Protein AF-A0A6J8BUG0-F1 (afdb_monomer_lite)

pLDDT: mean 70.91, std 19.59, range [27.52, 93.25]

Structure (mmCIF, N/CA/C/O backbone):
data_AF-A0A6J8BUG0-F1
#
_entry.id   AF-A0A6J8BUG0-F1
#
loop_
_atom_site.group_PDB
_atom_site.id
_atom_site.type_symbol
_atom_site.label_atom_id
_atom_site.label_alt_id
_atom_site.label_comp_id
_atom_site.label_asym_id
_atom_site.label_entity_id
_atom_site.label_seq_id
_atom_site.pdbx_PDB_ins_code
_atom_site.Cartn_x
_atom_site.Cartn_y
_atom_site.Cartn_z
_atom_site.occupancy
_atom_site.B_iso_or_equiv
_atom_site.auth_seq_id
_atom_site.auth_comp_id
_atom_site.auth_asym_id
_atom_site.auth_atom_id
_atom_site.pdbx_PDB_model_num
ATOM 1 N N . MET A 1 1 ? -68.398 -9.459 -70.526 1.00 34.41 1 MET A N 1
ATOM 2 C CA . MET A 1 1 ? -68.606 -10.812 -71.095 1.00 34.41 1 MET A CA 1
ATOM 3 C C . MET A 1 1 ? -68.052 -10.810 -72.511 1.00 34.41 1 MET A C 1
ATOM 5 O O . MET A 1 1 ? -68.263 -9.778 -73.137 1.00 34.41 1 MET A O 1
ATOM 9 N N . PRO A 1 2 ? -67.432 -11.869 -73.067 1.00 41.94 2 PRO A N 1
ATOM 10 C CA . PRO A 1 2 ? -66.922 -13.136 -72.519 1.00 41.94 2 PRO A CA 1
ATOM 11 C C . PRO A 1 2 ? -65.418 -13.382 -72.856 1.00 41.94 2 PRO A C 1
ATOM 13 O O . PRO A 1 2 ? -64.775 -12.527 -73.454 1.00 41.94 2 PRO A O 1
ATOM 16 N N . SER A 1 3 ? -64.921 -14.576 -72.474 1.00 35.47 3 SER A N 1
ATOM 17 C CA . SER A 1 3 ? -63.936 -15.453 -73.171 1.00 35.47 3 SER A CA 1
ATOM 18 C C . SER A 1 3 ? -62.534 -14.904 -73.486 1.00 35.47 3 SER A C 1
ATOM 20 O O . SER A 1 3 ? -62.396 -13.954 -74.240 1.00 35.47 3 SER A O 1
ATOM 22 N N . GLY A 1 4 ? -61.450 -15.458 -72.921 1.00 34.09 4 GLY A N 1
ATOM 23 C CA . GLY A 1 4 ? -60.871 -16.767 -73.301 1.00 34.09 4 GLY A CA 1
ATOM 24 C C . GLY A 1 4 ? -59.975 -16.557 -74.537 1.00 34.09 4 GLY A C 1
ATOM 25 O O . GLY A 1 4 ? -60.431 -15.952 -75.490 1.00 34.09 4 GLY A O 1
ATOM 26 N N . SER A 1 5 ? -58.701 -16.935 -74.628 1.00 39.84 5 SER A N 1
ATOM 27 C CA . SER A 1 5 ? -57.986 -18.118 -74.142 1.00 39.84 5 SER A CA 1
ATOM 28 C C . SER A 1 5 ? -56.519 -18.034 -74.604 1.00 39.84 5 SER A C 1
ATOM 30 O O . SER A 1 5 ? -56.287 -17.451 -75.656 1.00 39.84 5 SER A O 1
ATOM 32 N N . SER A 1 6 ? -55.621 -18.710 -73.869 1.00 37.16 6 SER A N 1
ATOM 33 C CA . SER A 1 6 ? -54.460 -19.503 -74.342 1.00 37.16 6 SER A CA 1
ATOM 34 C C . SER A 1 6 ? -53.435 -18.879 -75.309 1.00 37.16 6 SER A C 1
ATOM 36 O O . SER A 1 6 ? -53.773 -18.234 -76.283 1.00 37.16 6 SER A O 1
ATOM 38 N N . SER A 1 7 ? -52.131 -19.121 -75.209 1.00 42.31 7 SER A N 1
ATOM 39 C CA . SER A 1 7 ? -51.337 -20.077 -74.428 1.00 42.31 7 SER A CA 1
ATOM 40 C C . SER A 1 7 ? -49.866 -19.844 -74.799 1.00 42.31 7 SER A C 1
ATOM 42 O O . SER A 1 7 ? -49.594 -19.559 -75.960 1.00 42.31 7 SER A O 1
ATOM 44 N N . GLU A 1 8 ? -48.974 -20.024 -73.817 1.00 36.06 8 GLU A N 1
ATOM 45 C CA . GLU A 1 8 ? -47.678 -20.736 -73.898 1.00 36.06 8 GLU A CA 1
ATOM 46 C C . GLU A 1 8 ? -46.651 -20.347 -74.990 1.00 36.06 8 GLU A C 1
ATOM 48 O O . GLU A 1 8 ? -46.944 -20.184 -76.159 1.00 36.06 8 GLU A O 1
ATOM 53 N N . CYS A 1 9 ? -45.346 -20.262 -74.739 1.00 27.52 9 CYS A N 1
ATOM 54 C CA . CYS A 1 9 ? -44.509 -20.965 -73.775 1.00 27.52 9 CYS A CA 1
ATOM 55 C C . CYS A 1 9 ? -43.106 -20.322 -73.818 1.00 27.52 9 CYS A C 1
ATOM 57 O O . CYS A 1 9 ? -42.635 -20.010 -74.914 1.00 27.52 9 CYS A O 1
ATOM 59 N N . LYS A 1 10 ? -42.403 -20.213 -72.679 1.00 34.59 10 LYS A N 1
ATOM 60 C CA . LYS A 1 10 ? -40.987 -20.626 -72.507 1.00 34.59 10 LYS A CA 1
ATOM 61 C C . LYS A 1 10 ? -40.460 -20.230 -71.123 1.00 34.59 10 LYS A C 1
ATOM 63 O O . LYS A 1 10 ? -40.415 -19.064 -70.748 1.00 34.59 10 LYS A O 1
ATOM 68 N N . SER A 1 11 ? -40.065 -21.253 -70.375 1.00 42.78 11 SER A N 1
ATOM 69 C CA . SER A 1 11 ? -39.571 -21.230 -68.998 1.00 42.78 11 SER A CA 1
ATOM 70 C C . SER A 1 11 ? -38.303 -20.377 -68.800 1.00 42.78 11 SER A C 1
ATOM 72 O O . SER A 1 11 ? -37.406 -20.435 -69.646 1.00 42.78 11 SER A O 1
ATOM 74 N N . PRO A 1 12 ? -38.126 -19.698 -67.648 1.00 38.59 12 PRO A N 1
ATOM 75 C CA . PRO A 1 12 ? -36.838 -19.138 -67.251 1.00 38.59 12 PRO A CA 1
ATOM 76 C C . PRO A 1 12 ? -35.973 -20.152 -66.490 1.00 38.59 12 PRO A C 1
ATOM 78 O O . PRO A 1 12 ? -36.433 -20.914 -65.639 1.00 38.59 12 PRO A O 1
ATOM 81 N N . LYS A 1 13 ? -34.678 -20.128 -66.807 1.00 44.50 13 LYS A N 1
ATOM 82 C CA . LYS A 1 13 ? -33.615 -20.948 -66.221 1.00 44.50 13 LYS A CA 1
ATOM 83 C C . LYS A 1 13 ? -33.291 -20.506 -64.784 1.00 44.50 13 LYS A C 1
ATOM 85 O O . LYS A 1 13 ? -33.084 -19.330 -64.523 1.00 44.50 13 LYS A O 1
ATOM 90 N N . ARG A 1 14 ? -33.195 -21.510 -63.905 1.00 37.09 14 ARG A N 1
ATOM 91 C CA . ARG A 1 14 ? -32.507 -21.593 -62.599 1.00 37.09 14 ARG A CA 1
ATOM 92 C C . ARG A 1 14 ? -31.762 -20.330 -62.125 1.00 37.09 14 ARG A C 1
ATOM 94 O O . ARG A 1 14 ? -30.664 -20.042 -62.596 1.00 37.09 14 ARG A O 1
ATOM 101 N N . PHE A 1 15 ? -32.281 -19.711 -61.065 1.00 35.03 15 PHE A N 1
ATOM 102 C CA . PHE A 1 15 ? -31.494 -18.881 -60.153 1.00 35.03 15 PHE A CA 1
ATOM 103 C C . PHE A 1 15 ? -30.526 -19.776 -59.366 1.00 35.03 15 PHE A C 1
ATOM 105 O O . PHE A 1 15 ? -30.946 -20.646 -58.602 1.00 35.03 15 PHE A O 1
ATOM 112 N N . ARG A 1 16 ? -29.218 -19.587 -59.569 1.00 35.56 16 ARG A N 1
ATOM 113 C CA . ARG A 1 16 ? -28.200 -20.089 -58.639 1.00 35.56 16 ARG A CA 1
ATOM 114 C C . ARG A 1 16 ? -28.236 -19.206 -57.398 1.00 35.56 16 ARG A C 1
ATOM 116 O O . ARG A 1 16 ? -27.982 -18.010 -57.484 1.00 35.56 16 ARG A O 1
ATOM 123 N N . ILE A 1 17 ? -28.529 -19.821 -56.261 1.00 37.03 17 ILE A N 1
ATOM 124 C CA . ILE A 1 17 ? -28.310 -19.247 -54.937 1.00 37.03 17 ILE A CA 1
ATOM 125 C C . ILE A 1 17 ? -26.793 -19.089 -54.774 1.00 37.03 17 ILE A C 1
ATOM 127 O O . ILE A 1 17 ? -26.069 -20.079 -54.686 1.00 37.03 17 ILE A O 1
ATOM 131 N N . THR A 1 18 ? -26.300 -17.854 -54.790 1.00 38.47 18 THR A N 1
ATOM 132 C CA . THR A 1 18 ? -24.953 -17.532 -54.310 1.00 38.47 18 THR A CA 1
ATOM 133 C C . THR A 1 18 ? -24.942 -17.656 -52.785 1.00 38.47 18 THR A C 1
ATOM 135 O O . THR A 1 18 ? -25.803 -17.054 -52.136 1.00 38.47 18 THR A O 1
ATOM 138 N N . PRO A 1 19 ? -24.014 -18.416 -52.182 1.00 37.19 19 PRO A N 1
ATOM 139 C CA . PRO A 1 19 ? -23.913 -18.482 -50.735 1.00 37.19 19 PRO A CA 1
ATOM 140 C C . PRO A 1 19 ? -23.454 -17.130 -50.178 1.00 37.19 19 PRO A C 1
ATOM 142 O O . PRO A 1 19 ? -22.505 -16.515 -50.662 1.00 37.19 19 PRO A O 1
ATOM 145 N N . ARG A 1 20 ? -24.191 -16.696 -49.157 1.00 32.47 20 ARG A N 1
ATOM 146 C CA . ARG A 1 20 ? -23.989 -15.520 -48.311 1.00 32.47 20 ARG A CA 1
ATOM 147 C C . ARG A 1 20 ? -22.523 -15.444 -47.861 1.00 32.47 20 ARG A C 1
ATOM 149 O O . ARG A 1 20 ? -22.048 -16.340 -47.162 1.00 32.47 20 ARG A O 1
ATOM 156 N N . LEU A 1 21 ? -21.821 -14.397 -48.299 1.00 40.03 21 LEU A N 1
ATOM 157 C CA . LEU A 1 21 ? -20.484 -14.053 -47.822 1.00 40.03 21 LEU A CA 1
ATOM 158 C C . LEU A 1 21 ? -20.590 -13.857 -46.303 1.00 40.03 21 LEU A C 1
ATOM 160 O O . LEU A 1 21 ? -21.402 -13.052 -45.846 1.00 40.03 21 LEU A O 1
ATOM 164 N N . LYS A 1 22 ? -19.857 -14.677 -45.547 1.00 38.78 22 LYS A N 1
ATOM 165 C CA . LYS A 1 22 ? -19.802 -14.620 -44.086 1.00 38.78 22 LYS A CA 1
ATOM 166 C C . LYS A 1 22 ? -19.403 -13.218 -43.644 1.00 38.78 22 LYS A C 1
ATOM 168 O O . LYS A 1 22 ? -18.491 -12.626 -44.218 1.00 38.78 22 LYS A O 1
ATOM 173 N N . ASP A 1 23 ? -20.091 -12.757 -42.611 1.00 40.47 23 ASP A N 1
ATOM 174 C CA . ASP A 1 23 ? -19.780 -11.568 -41.839 1.00 40.47 23 ASP A CA 1
ATOM 175 C C . ASP A 1 23 ? -18.274 -11.501 -41.545 1.00 40.47 23 ASP A C 1
ATOM 177 O O . ASP A 1 23 ? -17.714 -12.356 -40.856 1.00 40.47 23 ASP A O 1
ATOM 181 N N . GLN A 1 24 ? -17.610 -10.488 -42.099 1.00 40.31 24 GLN A N 1
ATOM 182 C CA . GLN A 1 24 ? -16.310 -10.041 -41.619 1.00 40.31 24 GLN A CA 1
ATOM 183 C C . GLN A 1 24 ? -16.554 -9.364 -40.271 1.00 40.31 24 GLN A C 1
ATOM 185 O O . GLN A 1 24 ? -16.899 -8.186 -40.197 1.00 40.31 24 GLN A O 1
ATOM 190 N N . GLN A 1 25 ? -16.416 -10.140 -39.195 1.00 43.22 25 GLN A N 1
ATOM 191 C CA . GLN A 1 25 ? -16.066 -9.573 -37.900 1.00 43.22 25 GLN A CA 1
ATOM 192 C C . GLN A 1 25 ? -14.742 -8.816 -38.094 1.00 43.22 25 GLN A C 1
ATOM 194 O O . GLN A 1 25 ? -13.799 -9.424 -38.604 1.00 43.22 25 GLN A O 1
ATOM 199 N N . PRO A 1 26 ? -14.632 -7.526 -37.736 1.00 47.12 26 PRO A N 1
ATOM 200 C CA . PRO A 1 26 ? -13.322 -6.910 -37.622 1.00 47.12 26 PRO A CA 1
ATOM 201 C C . PRO A 1 26 ? -12.550 -7.671 -36.540 1.00 47.12 26 PRO A C 1
ATOM 203 O O . PRO A 1 26 ? -13.065 -7.869 -35.433 1.00 47.12 26 PRO A O 1
ATOM 206 N N . ASP A 1 27 ? -11.355 -8.143 -36.892 1.00 51.06 27 ASP A N 1
ATOM 207 C CA . ASP A 1 27 ? -10.419 -8.759 -35.956 1.00 51.06 27 ASP A CA 1
ATOM 208 C C . ASP A 1 27 ? -10.271 -7.866 -34.709 1.00 51.06 27 ASP A C 1
ATOM 210 O O . ASP A 1 27 ? -10.292 -6.633 -34.831 1.00 51.06 27 ASP A O 1
ATOM 214 N N . PRO A 1 28 ? -10.155 -8.442 -33.497 1.00 58.28 28 PRO A N 1
ATOM 215 C CA . PRO A 1 28 ? -9.910 -7.646 -32.306 1.00 58.28 28 PRO A CA 1
ATOM 216 C C . PRO A 1 28 ? -8.619 -6.864 -32.534 1.00 58.28 28 PRO A C 1
ATOM 218 O O . PRO A 1 28 ? -7.570 -7.460 -32.764 1.00 58.28 28 PRO A O 1
ATOM 221 N N . VAL A 1 29 ? -8.706 -5.532 -32.511 1.00 63.91 29 VAL A N 1
ATOM 222 C CA . VAL A 1 29 ? -7.545 -4.644 -32.611 1.00 63.91 29 VAL A CA 1
ATOM 223 C C . VAL A 1 29 ? -6.641 -4.967 -31.426 1.00 63.91 29 VAL A C 1
ATOM 225 O O . VAL A 1 29 ? -6.883 -4.536 -30.298 1.00 63.91 29 VAL A O 1
ATOM 228 N N . GLU A 1 30 ? -5.657 -5.830 -31.655 1.00 67.62 30 GLU A N 1
ATOM 229 C CA . GLU A 1 30 ? -4.751 -6.279 -30.615 1.00 67.62 30 GLU A CA 1
ATOM 230 C C . GLU A 1 30 ? -3.879 -5.080 -30.236 1.00 67.62 30 GLU A C 1
ATOM 232 O O . GLU A 1 30 ? -3.245 -4.470 -31.094 1.00 67.62 30 GLU A O 1
ATOM 237 N N . ASN A 1 31 ? -3.900 -4.673 -28.962 1.00 78.38 31 ASN A N 1
ATOM 238 C CA . ASN A 1 31 ? -3.100 -3.539 -28.503 1.00 78.38 31 ASN A CA 1
ATOM 239 C C . ASN A 1 31 ? -1.615 -3.882 -28.666 1.00 78.38 31 ASN A C 1
ATOM 241 O O . ASN A 1 31 ? -1.056 -4.668 -27.895 1.00 78.38 31 ASN A O 1
ATOM 245 N N . VAL A 1 32 ? -0.991 -3.304 -29.688 1.00 81.25 32 VAL A N 1
ATOM 246 C CA . VAL A 1 32 ? 0.430 -3.467 -29.979 1.00 81.25 32 VAL A CA 1
ATOM 247 C C . VAL A 1 32 ? 1.215 -2.452 -29.154 1.00 81.25 32 VAL A C 1
ATOM 249 O O . VAL A 1 32 ? 0.907 -1.262 -29.156 1.00 81.25 32 VAL A O 1
ATOM 252 N N . HIS A 1 33 ? 2.237 -2.916 -28.437 1.00 81.00 33 HIS A N 1
ATOM 253 C CA . HIS A 1 33 ? 3.151 -2.050 -27.699 1.00 81.00 33 HIS A CA 1
ATOM 254 C C . HIS A 1 33 ? 4.589 -2.295 -28.133 1.00 81.00 33 HIS A C 1
ATOM 256 O O . HIS A 1 33 ? 4.994 -3.414 -28.447 1.00 81.00 33 HIS A O 1
ATOM 262 N N . GLN A 1 34 ? 5.389 -1.234 -28.108 1.00 83.00 34 GLN A N 1
ATOM 263 C CA . GLN A 1 34 ? 6.816 -1.344 -28.356 1.00 83.00 34 GLN A CA 1
ATOM 264 C C . GLN A 1 34 ? 7.521 -1.949 -27.135 1.00 83.00 34 GLN A C 1
ATOM 266 O O . GLN A 1 34 ? 7.412 -1.452 -26.011 1.00 83.00 34 GLN A O 1
ATOM 271 N N . CYS A 1 35 ? 8.274 -3.024 -27.357 1.00 79.50 35 CYS A N 1
ATOM 272 C CA . CYS A 1 35 ? 9.171 -3.586 -26.361 1.00 79.50 35 CYS A CA 1
ATOM 273 C C . CYS A 1 35 ? 10.376 -2.656 -26.171 1.00 79.50 35 CYS A C 1
ATOM 275 O O . CYS A 1 35 ? 11.129 -2.430 -27.111 1.00 79.50 35 CYS A O 1
ATOM 277 N N . PHE A 1 36 ? 10.615 -2.184 -24.948 1.00 77.81 36 PHE A N 1
ATOM 278 C CA . PHE A 1 36 ? 11.749 -1.303 -24.630 1.00 77.81 36 PHE A CA 1
ATOM 279 C C . PHE A 1 36 ? 13.133 -1.944 -24.871 1.00 77.81 36 PHE A C 1
ATOM 281 O O . PHE A 1 36 ? 14.123 -1.254 -25.094 1.00 77.81 36 PHE A O 1
ATOM 288 N N . ILE A 1 37 ? 13.225 -3.275 -24.803 1.00 77.06 37 ILE A N 1
ATOM 289 C CA . ILE A 1 37 ? 14.502 -3.990 -24.939 1.00 77.06 37 ILE A CA 1
ATOM 290 C C . ILE A 1 37 ? 14.821 -4.235 -26.418 1.00 77.06 37 ILE A C 1
ATOM 292 O O . ILE A 1 37 ? 15.928 -3.939 -26.868 1.00 77.06 37 ILE A O 1
ATOM 296 N N . TRP A 1 38 ? 13.838 -4.725 -27.177 1.00 76.38 38 TRP A N 1
ATOM 297 C CA . TRP A 1 38 ? 13.999 -5.093 -28.587 1.00 76.38 38 TRP A CA 1
ATOM 298 C C . TRP A 1 38 ? 13.618 -3.995 -29.586 1.00 76.38 38 TRP A C 1
ATOM 300 O O . TRP A 1 38 ? 13.774 -4.216 -30.782 1.00 76.38 38 TRP A O 1
ATOM 310 N N . ASP A 1 39 ? 13.103 -2.854 -29.119 1.00 80.00 39 ASP A N 1
ATOM 311 C CA . ASP A 1 39 ? 12.589 -1.716 -29.906 1.00 80.00 39 ASP A CA 1
ATOM 312 C C . ASP A 1 39 ? 11.548 -2.095 -30.974 1.00 80.00 39 ASP A C 1
ATOM 314 O O . ASP A 1 39 ? 11.239 -1.305 -31.865 1.00 80.00 39 ASP A O 1
ATOM 318 N N . LYS A 1 40 ? 10.977 -3.298 -30.868 1.00 84.00 40 LYS A N 1
ATOM 319 C CA . LYS A 1 40 ? 9.998 -3.863 -31.797 1.00 84.00 40 LYS A CA 1
ATOM 320 C C . LYS A 1 40 ? 8.610 -3.864 -31.191 1.00 84.00 40 LYS A C 1
ATOM 322 O O . LYS A 1 40 ? 8.433 -4.062 -29.989 1.00 84.00 40 LYS A O 1
ATOM 327 N N . GLU A 1 41 ? 7.639 -3.682 -32.063 1.00 86.50 41 GLU A N 1
ATOM 328 C CA . GLU A 1 41 ? 6.225 -3.820 -31.768 1.00 86.50 41 GLU A CA 1
ATOM 329 C C . GLU A 1 41 ? 5.863 -5.282 -31.499 1.00 86.50 41 GLU A C 1
ATOM 331 O O . GLU A 1 41 ? 6.293 -6.190 -32.212 1.00 86.50 41 GLU A O 1
ATOM 336 N N . SER A 1 42 ? 5.103 -5.510 -30.432 1.00 81.94 42 SER A N 1
ATOM 337 C CA . SER A 1 42 ? 4.610 -6.828 -30.053 1.00 81.94 42 SER A CA 1
ATOM 338 C C . SER A 1 42 ? 3.231 -6.703 -29.402 1.00 81.94 42 SER A C 1
ATOM 340 O O . SER A 1 42 ? 2.971 -5.712 -28.706 1.00 81.94 42 SER A O 1
ATOM 342 N N . PRO A 1 43 ? 2.339 -7.686 -29.594 1.00 86.12 43 PRO A N 1
ATOM 343 C CA . PRO A 1 43 ? 1.081 -7.745 -28.869 1.00 86.12 43 PRO A CA 1
ATOM 344 C C . PRO A 1 43 ? 1.267 -7.651 -27.351 1.00 86.12 43 PRO A C 1
ATOM 346 O O . PRO A 1 43 ? 2.159 -8.278 -26.769 1.00 86.12 43 PRO A O 1
ATOM 349 N N . LEU A 1 44 ? 0.389 -6.901 -26.677 1.00 80.94 44 LEU A N 1
ATOM 350 C CA . LEU A 1 44 ? 0.411 -6.762 -25.216 1.00 80.94 44 LEU A CA 1
ATOM 351 C C . LEU A 1 44 ? 0.344 -8.116 -24.493 1.00 80.94 44 LEU A C 1
ATOM 353 O O . LEU A 1 44 ? 0.920 -8.270 -23.417 1.00 80.94 44 LEU A O 1
ATOM 357 N N . SER A 1 45 ? -0.367 -9.080 -25.077 1.00 80.38 45 SER A N 1
ATOM 358 C CA . SER A 1 45 ? -0.503 -10.462 -24.608 1.00 80.38 45 SER A CA 1
ATOM 359 C C . SER A 1 45 ? 0.867 -11.141 -24.467 1.00 80.38 45 SER A C 1
ATOM 361 O O . SER A 1 45 ? 1.239 -11.551 -23.366 1.00 80.38 45 SER A O 1
ATOM 363 N N . ALA A 1 46 ? 1.660 -11.142 -25.539 1.00 79.38 46 ALA A N 1
ATOM 364 C CA . ALA A 1 46 ? 3.009 -11.706 -25.572 1.00 79.38 46 ALA A CA 1
ATOM 365 C C . ALA A 1 46 ? 3.983 -10.964 -24.637 1.00 79.38 46 ALA A C 1
ATOM 367 O O . ALA A 1 46 ? 4.818 -11.578 -23.969 1.00 79.38 46 ALA A O 1
ATOM 368 N N . LEU A 1 47 ? 3.863 -9.635 -24.536 1.00 77.94 47 LEU A N 1
ATOM 369 C CA . LEU A 1 47 ? 4.685 -8.842 -23.615 1.00 77.94 47 LEU A CA 1
ATOM 370 C C . LEU A 1 47 ? 4.374 -9.153 -22.145 1.00 77.94 47 LEU A C 1
ATOM 372 O O . LEU A 1 47 ? 5.291 -9.247 -21.329 1.00 77.94 47 LEU A O 1
ATOM 376 N N . ARG A 1 48 ? 3.095 -9.335 -21.793 1.00 76.12 48 ARG A N 1
ATOM 377 C CA . ARG A 1 48 ? 2.679 -9.716 -20.434 1.00 76.12 48 ARG A CA 1
ATOM 378 C C . ARG A 1 48 ? 3.193 -11.090 -20.045 1.00 76.12 48 ARG A C 1
ATOM 380 O O . ARG A 1 48 ? 3.698 -11.243 -18.936 1.00 76.12 48 ARG A O 1
ATOM 387 N N . GLU A 1 49 ? 3.120 -12.051 -20.954 1.00 76.62 49 GLU A N 1
ATOM 388 C CA . GLU A 1 49 ? 3.660 -13.389 -20.731 1.00 76.62 49 GLU A CA 1
ATOM 389 C C . GLU A 1 49 ? 5.167 -13.334 -20.443 1.00 76.62 49 GLU A C 1
ATOM 391 O O . GLU A 1 49 ? 5.617 -13.810 -19.398 1.00 76.62 49 GLU A O 1
ATOM 396 N N . ALA A 1 50 ? 5.935 -12.622 -21.274 1.00 70.31 50 ALA A N 1
ATOM 397 C CA . ALA A 1 50 ? 7.370 -12.433 -21.065 1.00 70.31 50 ALA A CA 1
ATOM 398 C C . ALA A 1 50 ? 7.703 -11.779 -19.706 1.00 70.31 50 ALA A C 1
ATOM 400 O O . ALA A 1 50 ? 8.666 -12.182 -19.046 1.00 70.31 50 ALA A O 1
ATOM 401 N N . MET A 1 51 ? 6.890 -10.820 -19.241 1.00 67.06 51 MET A N 1
ATOM 402 C CA . MET A 1 51 ? 7.069 -10.181 -17.927 1.00 67.06 51 MET A CA 1
ATOM 403 C C . MET A 1 51 ? 6.909 -11.163 -16.750 1.00 67.06 51 MET A C 1
ATOM 405 O O . MET A 1 51 ? 7.556 -10.984 -15.718 1.00 67.06 51 MET A O 1
ATOM 409 N N . THR A 1 52 ? 6.105 -12.224 -16.888 1.00 64.12 52 THR A N 1
ATOM 410 C CA . THR A 1 52 ? 5.861 -13.205 -15.808 1.00 64.12 52 THR A CA 1
ATOM 411 C C . THR A 1 52 ? 6.950 -14.273 -15.665 1.00 64.12 52 THR A C 1
ATOM 413 O O . THR A 1 52 ? 7.111 -14.859 -14.594 1.00 64.12 52 THR A O 1
ATOM 416 N N . MET A 1 53 ? 7.763 -14.498 -16.699 1.00 64.38 53 MET A N 1
ATOM 417 C CA . MET A 1 53 ? 8.713 -15.619 -16.761 1.00 64.38 53 MET A CA 1
ATOM 418 C C . MET A 1 53 ? 10.063 -15.379 -16.052 1.00 64.38 53 MET A C 1
ATOM 420 O O . MET A 1 53 ? 11.013 -16.132 -16.265 1.00 64.38 53 MET A O 1
ATOM 424 N N . LYS A 1 54 ? 10.193 -14.333 -15.220 1.00 65.88 54 LYS A N 1
ATOM 425 C CA . LYS A 1 54 ? 11.455 -13.953 -14.536 1.00 65.88 54 LYS A CA 1
ATOM 426 C C . LYS A 1 54 ? 12.667 -13.867 -15.487 1.00 65.88 54 LYS A C 1
ATOM 428 O O . LYS A 1 54 ? 13.805 -14.110 -15.082 1.00 65.88 54 LYS A O 1
ATOM 433 N N . LEU A 1 55 ? 12.440 -13.479 -16.746 1.00 70.19 55 LEU A N 1
ATOM 434 C CA . LEU A 1 55 ? 13.475 -13.404 -17.790 1.00 70.19 55 LEU A CA 1
ATOM 435 C C . LEU A 1 55 ? 14.596 -12.409 -17.460 1.00 70.19 55 LEU A C 1
ATOM 437 O O . LEU A 1 55 ? 15.677 -12.493 -18.032 1.00 70.19 55 LEU A O 1
ATOM 441 N N . ASN A 1 56 ? 14.365 -11.514 -16.498 1.00 75.06 56 ASN A N 1
ATOM 442 C CA . ASN A 1 56 ? 15.291 -10.461 -16.097 1.00 75.06 56 ASN A CA 1
ATOM 443 C C . ASN A 1 56 ? 16.670 -10.981 -15.677 1.00 75.06 56 ASN A C 1
ATOM 445 O O . ASN A 1 56 ? 17.663 -10.360 -16.040 1.00 75.06 56 ASN A O 1
ATOM 449 N N . GLN A 1 57 ? 16.754 -12.090 -14.930 1.00 80.62 57 GLN A N 1
ATOM 450 C CA . GLN A 1 57 ? 18.058 -12.598 -14.484 1.00 80.62 57 GLN A CA 1
ATOM 451 C C . GLN A 1 57 ? 18.821 -13.244 -15.641 1.00 80.62 57 GLN A C 1
ATOM 453 O O . GLN A 1 57 ? 19.953 -12.869 -15.914 1.00 80.62 57 GLN A O 1
ATOM 458 N N . ARG A 1 58 ? 18.149 -14.112 -16.403 1.00 83.06 58 ARG A N 1
ATOM 459 C CA . ARG A 1 58 ? 18.735 -14.774 -17.577 1.00 83.06 58 ARG A CA 1
ATOM 460 C C . ARG A 1 58 ? 19.204 -13.773 -18.630 1.00 83.06 58 ARG A C 1
ATOM 462 O O . ARG A 1 58 ? 20.249 -13.964 -19.232 1.00 83.06 58 ARG A O 1
ATOM 469 N N . LEU A 1 59 ? 18.450 -12.693 -18.834 1.00 84.56 59 LEU A N 1
ATOM 470 C CA . LEU A 1 59 ? 18.826 -11.627 -19.757 1.00 84.56 59 LEU A CA 1
ATOM 471 C C . LEU A 1 59 ? 20.119 -10.923 -19.318 1.00 84.56 59 LEU A C 1
ATOM 473 O O . LEU A 1 59 ? 20.954 -10.611 -20.159 1.00 84.56 59 LEU A O 1
ATOM 477 N N . VAL A 1 60 ? 20.291 -10.692 -18.014 1.00 84.25 60 VAL A N 1
ATOM 478 C CA . VAL A 1 60 ? 21.507 -10.084 -17.450 1.00 84.25 60 VAL A CA 1
ATOM 479 C C . VAL A 1 60 ? 22.695 -11.025 -17.593 1.00 84.25 60 VAL A C 1
ATOM 481 O O . VAL A 1 60 ? 23.768 -10.579 -17.994 1.00 84.25 60 VAL A O 1
ATOM 484 N N . ASP A 1 61 ? 22.498 -12.310 -17.306 1.00 87.94 61 ASP A N 1
ATOM 485 C CA . ASP A 1 61 ? 23.549 -13.321 -17.413 1.00 87.94 61 ASP A CA 1
ATOM 486 C C . ASP A 1 61 ? 24.037 -13.419 -18.869 1.00 87.94 61 ASP A C 1
ATOM 488 O O . ASP A 1 61 ? 25.231 -13.273 -19.132 1.00 87.94 61 ASP A O 1
ATOM 492 N N . CYS A 1 62 ? 23.111 -13.511 -19.832 1.00 87.00 62 CYS A N 1
ATOM 493 C CA . CYS A 1 62 ? 23.442 -13.518 -21.259 1.00 87.00 62 CYS A CA 1
ATOM 494 C C . CYS A 1 62 ? 24.106 -12.213 -21.723 1.00 87.00 62 CYS A C 1
ATOM 496 O O . CYS A 1 62 ? 25.075 -12.254 -22.476 1.00 87.00 62 CYS A O 1
ATOM 498 N N . ALA A 1 63 ? 23.618 -11.048 -21.285 1.00 88.12 63 ALA A N 1
ATOM 499 C CA . ALA A 1 63 ? 24.209 -9.760 -21.654 1.00 88.12 63 ALA A CA 1
ATOM 500 C C . ALA A 1 63 ? 25.639 -9.599 -21.104 1.00 88.12 63 ALA A C 1
ATOM 502 O O . ALA A 1 63 ? 26.490 -8.991 -21.755 1.00 88.12 63 ALA A O 1
ATOM 503 N N . THR A 1 64 ? 25.910 -10.177 -19.931 1.00 89.69 64 THR A N 1
ATOM 504 C CA . THR A 1 64 ? 27.236 -10.186 -19.300 1.00 89.69 64 THR A CA 1
ATOM 505 C C . THR A 1 64 ? 28.187 -11.133 -20.029 1.00 89.69 64 THR A C 1
ATOM 507 O O . THR A 1 64 ? 29.314 -10.746 -20.332 1.00 89.69 64 THR A O 1
ATOM 510 N N . GLU A 1 65 ? 27.728 -12.342 -20.360 1.00 93.25 65 GLU A N 1
ATOM 511 C CA . GLU A 1 65 ? 28.510 -13.349 -21.086 1.00 93.25 65 GLU A CA 1
ATOM 512 C C . GLU A 1 65 ? 28.875 -12.883 -22.503 1.00 93.25 65 GLU A C 1
ATOM 514 O O . GLU A 1 65 ? 30.018 -13.025 -22.934 1.00 93.25 65 GLU A O 1
ATOM 519 N N . LEU A 1 66 ? 27.933 -12.241 -23.200 1.00 91.81 66 LEU A N 1
ATOM 520 C CA . LEU A 1 66 ? 28.139 -11.690 -24.543 1.00 91.81 66 LEU A CA 1
ATOM 521 C C . LEU A 1 66 ? 28.845 -10.323 -24.544 1.00 91.81 66 LEU A C 1
ATOM 523 O O . LEU A 1 66 ? 29.144 -9.796 -25.614 1.00 91.81 66 LEU A O 1
ATOM 527 N N . GLN A 1 67 ? 29.098 -9.735 -23.368 1.00 90.62 67 GLN A N 1
ATOM 528 C CA . GLN A 1 67 ? 29.624 -8.373 -23.200 1.00 90.62 67 GLN A CA 1
ATOM 529 C C . GLN A 1 67 ? 28.870 -7.313 -24.028 1.00 90.62 67 GLN A C 1
ATOM 531 O O . GLN A 1 67 ? 29.457 -6.339 -24.514 1.00 90.62 67 GLN A O 1
ATOM 536 N N . ASP A 1 68 ? 27.553 -7.474 -24.176 1.00 91.00 68 ASP A N 1
ATOM 537 C CA . ASP A 1 68 ? 26.724 -6.547 -24.942 1.00 91.00 68 ASP A CA 1
ATOM 538 C C . ASP A 1 68 ? 26.481 -5.263 -24.136 1.00 91.00 68 ASP A C 1
ATOM 540 O O . ASP A 1 68 ? 25.572 -5.151 -23.309 1.00 91.00 68 ASP A O 1
ATOM 544 N N . LYS A 1 69 ? 27.320 -4.258 -24.398 1.00 90.25 69 LYS A N 1
ATOM 545 C CA . LYS A 1 69 ? 27.276 -2.959 -23.715 1.00 90.25 69 LYS A CA 1
ATOM 546 C C . LYS A 1 69 ? 25.951 -2.222 -23.923 1.00 90.25 69 LYS A C 1
ATOM 548 O O . LYS A 1 69 ? 25.520 -1.506 -23.020 1.00 90.25 69 LYS A O 1
ATOM 553 N N . GLN A 1 70 ? 25.309 -2.376 -25.083 1.00 88.06 70 GLN A N 1
ATOM 554 C CA . GLN A 1 70 ? 24.050 -1.686 -25.371 1.00 88.06 70 GLN A CA 1
ATOM 555 C C . GLN A 1 70 ? 22.902 -2.313 -24.584 1.00 88.06 70 GLN A C 1
ATOM 557 O O . GLN A 1 70 ? 22.126 -1.601 -23.940 1.00 88.06 70 GLN A O 1
ATOM 562 N N . LEU A 1 71 ? 22.830 -3.644 -24.571 1.00 88.62 71 LEU A N 1
ATOM 563 C CA . LEU A 1 71 ? 21.826 -4.369 -23.804 1.00 88.62 71 LEU A CA 1
ATOM 564 C C . LEU A 1 71 ? 21.992 -4.132 -22.294 1.00 88.62 71 LEU A C 1
ATOM 566 O O . LEU A 1 71 ? 21.009 -3.863 -21.604 1.00 88.62 71 LEU A O 1
ATOM 570 N N . MET A 1 72 ? 23.227 -4.127 -21.786 1.00 86.00 72 MET A N 1
ATOM 571 C CA . MET A 1 72 ? 23.521 -3.819 -20.379 1.00 86.00 72 MET A CA 1
ATOM 572 C C . MET A 1 72 ? 23.085 -2.399 -19.979 1.00 86.00 72 MET A C 1
ATOM 574 O O . MET A 1 72 ? 22.508 -2.202 -18.902 1.00 86.00 72 MET A O 1
ATOM 578 N N . ALA A 1 73 ? 23.292 -1.410 -20.854 1.00 89.06 73 ALA A N 1
ATOM 579 C CA . ALA A 1 73 ? 22.820 -0.045 -20.629 1.00 89.06 73 ALA A CA 1
ATOM 580 C C . ALA A 1 73 ? 21.283 0.018 -20.565 1.00 89.06 73 ALA A C 1
ATOM 582 O O . ALA A 1 73 ? 20.728 0.572 -19.613 1.00 89.06 73 ALA A O 1
ATOM 583 N N . LYS A 1 74 ? 20.582 -0.627 -21.510 1.00 88.00 74 LYS A N 1
ATOM 584 C CA . LYS A 1 74 ? 19.109 -0.706 -21.502 1.00 88.00 74 LYS A CA 1
ATOM 585 C C . LYS A 1 74 ? 18.567 -1.391 -20.244 1.00 88.00 74 LYS A C 1
ATOM 587 O O . LYS A 1 74 ? 17.607 -0.904 -19.646 1.00 88.00 74 LYS A O 1
ATOM 592 N N . ILE A 1 75 ? 19.189 -2.486 -19.802 1.00 87.25 75 ILE A N 1
ATOM 593 C CA . ILE A 1 75 ? 18.807 -3.193 -18.568 1.00 87.25 75 ILE A CA 1
ATOM 594 C C . ILE A 1 75 ? 18.959 -2.283 -17.343 1.00 87.25 75 ILE A C 1
ATOM 596 O O . ILE A 1 75 ? 18.111 -2.305 -16.449 1.00 87.25 75 ILE A O 1
ATOM 600 N N . THR A 1 76 ? 20.016 -1.474 -17.297 1.00 88.25 76 THR A N 1
ATOM 601 C CA . THR A 1 76 ? 20.264 -0.545 -16.186 1.00 88.25 76 THR A CA 1
ATOM 602 C C . THR A 1 76 ? 19.151 0.494 -16.084 1.00 88.25 76 THR A C 1
ATOM 604 O O . THR A 1 76 ? 18.533 0.614 -15.025 1.00 88.25 76 THR A O 1
ATOM 607 N N . VAL A 1 77 ? 18.810 1.141 -17.202 1.00 88.56 77 VAL A N 1
ATOM 608 C CA . VAL A 1 77 ? 17.708 2.117 -17.277 1.00 88.56 77 VAL A CA 1
ATOM 609 C C . VAL A 1 77 ? 16.373 1.480 -16.880 1.00 88.56 77 VAL A C 1
ATOM 611 O O . VAL A 1 77 ? 15.610 2.052 -16.101 1.00 88.56 77 VAL A O 1
ATOM 614 N N . TYR A 1 78 ? 16.092 0.266 -17.363 1.00 84.69 78 TYR A N 1
ATOM 615 C CA . TYR A 1 78 ? 14.882 -0.465 -16.981 1.00 84.69 78 TYR A CA 1
ATOM 616 C C . TYR A 1 78 ? 14.803 -0.691 -15.463 1.00 84.69 78 TYR A C 1
ATOM 618 O O . TYR A 1 78 ? 13.768 -0.428 -14.850 1.00 84.69 78 TYR A O 1
ATOM 626 N N . ARG A 1 79 ? 15.902 -1.137 -14.840 1.00 84.62 79 ARG A N 1
ATOM 627 C CA . ARG A 1 79 ? 15.967 -1.379 -13.390 1.00 84.62 79 ARG A CA 1
ATOM 628 C C . ARG A 1 79 ? 15.794 -0.098 -12.580 1.00 84.62 79 ARG A C 1
ATOM 630 O O . ARG A 1 79 ? 15.167 -0.129 -11.527 1.00 84.62 79 ARG A O 1
ATOM 637 N N . GLU A 1 80 ? 16.356 1.020 -13.026 1.00 87.56 80 GLU A N 1
ATOM 638 C CA . GLU A 1 80 ? 16.163 2.318 -12.3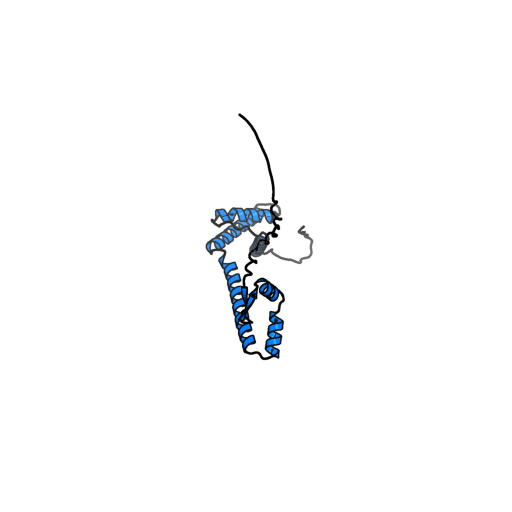68 1.00 87.56 80 GLU A CA 1
ATOM 639 C C . GLU A 1 80 ? 14.704 2.757 -12.402 1.00 87.56 80 GLU A C 1
ATOM 641 O O . GLU A 1 80 ? 14.157 3.121 -11.361 1.00 87.56 80 GLU A O 1
ATOM 646 N N . ARG A 1 81 ? 14.055 2.613 -13.560 1.00 85.50 81 ARG A N 1
ATOM 647 C CA . ARG A 1 81 ? 12.638 2.933 -13.730 1.00 85.50 81 ARG A CA 1
ATOM 648 C C . ARG A 1 81 ? 11.726 2.031 -12.898 1.00 85.50 81 ARG A C 1
ATOM 650 O O . ARG A 1 81 ? 10.728 2.495 -12.361 1.00 85.50 81 ARG A O 1
ATOM 657 N N . GLU A 1 82 ? 12.060 0.750 -12.758 1.00 83.12 82 GLU A N 1
ATOM 658 C CA . GLU A 1 82 ? 11.335 -0.153 -11.855 1.00 83.12 82 GLU A CA 1
ATOM 659 C C . GLU A 1 82 ? 11.451 0.285 -10.390 1.00 83.12 82 GLU A C 1
ATOM 661 O O . GLU A 1 82 ? 10.435 0.365 -9.702 1.00 83.12 82 GLU A O 1
ATOM 666 N N . ARG A 1 83 ? 12.655 0.654 -9.930 1.00 84.69 83 ARG A N 1
ATOM 667 C CA . ARG A 1 83 ? 12.846 1.185 -8.569 1.00 84.69 83 ARG A CA 1
ATOM 668 C C . ARG A 1 83 ? 12.101 2.499 -8.357 1.00 84.69 83 ARG A C 1
ATOM 670 O O . ARG A 1 83 ? 11.589 2.745 -7.274 1.00 84.69 83 ARG A O 1
ATOM 677 N N . GLU A 1 84 ? 12.044 3.361 -9.366 1.00 86.69 84 GLU A N 1
ATOM 678 C CA . GLU A 1 84 ? 11.256 4.594 -9.308 1.00 86.69 84 GLU A CA 1
ATOM 679 C C . GLU A 1 84 ? 9.762 4.301 -9.149 1.00 86.69 84 GLU A C 1
ATOM 681 O O . GLU A 1 84 ? 9.146 4.824 -8.226 1.00 86.69 84 GLU A O 1
ATOM 686 N N . ARG A 1 85 ? 9.204 3.381 -9.945 1.00 83.19 85 ARG A N 1
ATOM 687 C CA . ARG A 1 85 ? 7.808 2.937 -9.790 1.00 83.19 85 ARG A CA 1
ATOM 688 C C . ARG A 1 85 ? 7.535 2.336 -8.415 1.00 83.19 85 ARG A C 1
ATOM 690 O O . ARG A 1 85 ? 6.446 2.508 -7.880 1.00 83.19 85 ARG A O 1
ATOM 697 N N . GLU A 1 86 ? 8.485 1.598 -7.850 1.00 82.25 86 GLU A N 1
ATOM 698 C CA . GLU A 1 86 ? 8.374 1.064 -6.491 1.00 82.25 86 GLU A CA 1
ATOM 699 C C . GLU A 1 86 ? 8.311 2.193 -5.453 1.00 82.25 86 GLU A C 1
ATOM 701 O O . GLU A 1 86 ? 7.364 2.235 -4.669 1.00 82.25 86 GLU A O 1
ATOM 706 N N . ARG A 1 87 ? 9.208 3.185 -5.535 1.00 83.31 87 ARG A N 1
ATOM 707 C CA . ARG A 1 87 ? 9.162 4.383 -4.677 1.00 83.31 87 ARG A CA 1
ATOM 708 C C . ARG A 1 87 ? 7.861 5.167 -4.839 1.00 83.31 87 ARG A C 1
ATOM 710 O O . ARG A 1 87 ? 7.295 5.616 -3.849 1.00 83.31 87 ARG A O 1
ATOM 717 N N . GLU A 1 88 ? 7.361 5.323 -6.063 1.00 81.88 88 GLU A N 1
ATOM 718 C CA . GLU A 1 88 ? 6.074 5.978 -6.321 1.00 81.88 88 GLU A CA 1
ATOM 719 C C . GLU A 1 88 ? 4.904 5.206 -5.701 1.00 81.88 88 GLU A C 1
ATOM 721 O O . GLU A 1 88 ? 3.984 5.818 -5.159 1.00 81.88 88 GLU A O 1
ATOM 726 N N . ARG A 1 89 ? 4.917 3.867 -5.755 1.00 80.94 89 ARG A N 1
ATOM 727 C CA . ARG A 1 89 ? 3.898 3.027 -5.102 1.00 80.94 89 ARG A CA 1
ATOM 728 C C . ARG A 1 89 ? 3.959 3.161 -3.584 1.00 80.94 89 ARG A C 1
ATOM 730 O O . ARG A 1 89 ? 2.913 3.315 -2.960 1.00 80.94 89 ARG A O 1
ATOM 737 N N . GLU A 1 90 ? 5.155 3.163 -3.000 1.00 74.88 90 GLU A N 1
ATOM 738 C CA . GLU A 1 90 ? 5.351 3.393 -1.564 1.00 74.88 90 GLU A CA 1
ATOM 739 C C . GLU A 1 90 ? 4.875 4.788 -1.140 1.00 74.88 90 GLU A C 1
ATOM 741 O O . GLU A 1 90 ? 4.182 4.934 -0.132 1.00 74.88 90 GLU A O 1
ATOM 746 N N . GLN A 1 91 ? 5.188 5.818 -1.931 1.00 71.06 91 GLN A N 1
ATOM 747 C CA . GLN A 1 91 ? 4.721 7.182 -1.687 1.00 71.06 91 GLN A CA 1
ATOM 748 C C . GLN A 1 91 ? 3.205 7.300 -1.837 1.00 71.06 91 GLN A C 1
ATOM 750 O O . GLN A 1 91 ? 2.568 7.932 -1.002 1.00 71.06 91 GLN A O 1
ATOM 755 N N . ARG A 1 92 ? 2.591 6.653 -2.835 1.00 65.75 92 ARG A N 1
ATOM 756 C CA . ARG A 1 92 ? 1.124 6.593 -2.959 1.00 65.75 92 ARG A CA 1
ATOM 757 C C . ARG A 1 92 ? 0.474 5.866 -1.783 1.00 65.75 92 ARG A C 1
ATOM 759 O O . ARG A 1 92 ? -0.583 6.297 -1.341 1.00 65.75 92 ARG A O 1
ATOM 766 N N . GLY A 1 93 ? 1.111 4.821 -1.255 1.00 60.38 93 GLY A N 1
ATOM 767 C CA . GLY A 1 93 ? 0.651 4.128 -0.049 1.00 60.38 93 GLY A CA 1
ATOM 768 C C . GLY A 1 93 ? 0.737 4.981 1.222 1.00 60.38 93 GLY A C 1
ATOM 769 O O . GLY A 1 93 ? -0.060 4.790 2.133 1.00 60.38 93 GLY A O 1
ATOM 770 N N . ARG A 1 94 ? 1.665 5.947 1.284 1.00 56.31 94 ARG A N 1
ATOM 771 C CA . ARG A 1 94 ? 1.775 6.910 2.398 1.00 56.31 94 ARG A CA 1
ATOM 772 C C . ARG A 1 94 ? 0.896 8.151 2.219 1.00 56.31 94 ARG A C 1
ATOM 774 O O . ARG A 1 94 ? 0.400 8.680 3.205 1.00 56.31 94 ARG A O 1
ATOM 781 N N . ASN A 1 95 ? 0.674 8.588 0.981 1.00 54.44 95 ASN A N 1
ATOM 782 C CA . ASN A 1 95 ? -0.053 9.819 0.653 1.00 54.44 95 ASN A CA 1
ATOM 783 C C . ASN A 1 95 ? -1.569 9.623 0.492 1.00 54.44 95 ASN A C 1
ATOM 785 O O . ASN A 1 95 ? -2.265 10.573 0.144 1.00 54.44 95 ASN A O 1
ATOM 789 N N . SER A 1 96 ? -2.101 8.418 0.718 1.00 56.62 96 SER A N 1
ATOM 790 C CA . SER A 1 96 ? -3.549 8.175 0.665 1.00 56.62 96 SER A CA 1
ATOM 791 C C . SER A 1 96 ? -4.290 8.609 1.934 1.00 56.62 96 SER A C 1
ATOM 793 O O . SER A 1 96 ? -5.495 8.407 2.010 1.00 56.62 96 SER A O 1
AT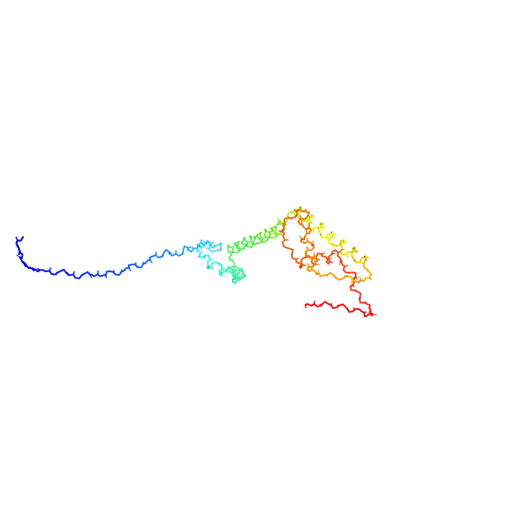OM 795 N N . CYS A 1 97 ? -3.580 9.131 2.936 1.00 56.94 97 CYS A N 1
ATOM 796 C CA . CYS A 1 97 ? -4.152 9.627 4.179 1.00 56.94 97 CYS A CA 1
ATOM 797 C C . CYS A 1 97 ? -3.607 11.035 4.420 1.00 56.94 97 CYS A C 1
ATOM 799 O O . CYS A 1 97 ? -2.387 11.212 4.496 1.00 56.94 97 CYS A O 1
ATOM 801 N N . THR A 1 98 ? -4.475 12.041 4.503 1.00 72.19 98 THR A N 1
ATOM 802 C CA . THR A 1 98 ? -4.024 13.404 4.813 1.00 72.19 98 THR A CA 1
ATOM 803 C C . THR A 1 98 ? -3.420 13.444 6.222 1.00 72.19 98 THR A C 1
ATOM 805 O O . THR A 1 98 ? -3.684 12.581 7.065 1.00 72.19 98 THR A O 1
ATOM 808 N N . GLN A 1 99 ? -2.581 14.445 6.501 1.00 76.44 99 GLN A N 1
ATOM 809 C CA . GLN A 1 99 ? -2.047 14.655 7.851 1.00 76.44 99 GLN A CA 1
ATOM 810 C C . GLN A 1 99 ? -3.179 14.776 8.888 1.00 76.44 99 GLN A C 1
ATOM 812 O O . GLN A 1 99 ? -3.069 14.226 9.980 1.00 76.44 99 GLN A O 1
ATOM 817 N N . GLU A 1 100 ? -4.281 15.427 8.515 1.00 77.94 100 GLU A N 1
ATOM 818 C CA . GLU A 1 100 ? -5.483 15.565 9.340 1.00 77.94 100 GLU A CA 1
ATOM 819 C C . GLU A 1 100 ? -6.132 14.206 9.634 1.00 77.94 100 GLU A C 1
ATOM 821 O O . GLU A 1 100 ? -6.418 13.897 10.788 1.00 77.94 100 GLU A O 1
ATOM 826 N N . GLU A 1 101 ? -6.282 13.342 8.629 1.00 80.25 101 GLU A N 1
ATOM 827 C CA . GLU A 1 101 ? -6.826 11.994 8.825 1.00 80.25 101 GLU A CA 1
ATOM 828 C C . GLU A 1 101 ? -5.927 11.125 9.716 1.00 80.25 101 GLU A C 1
ATOM 830 O O . GLU A 1 101 ? -6.431 10.318 10.499 1.00 80.25 101 GLU A O 1
ATOM 835 N N . ASN A 1 102 ? -4.603 11.290 9.638 1.00 80.88 102 ASN A N 1
ATOM 836 C CA . ASN A 1 102 ? -3.680 10.611 10.552 1.00 80.88 102 ASN A CA 1
ATOM 837 C C . ASN A 1 102 ? -3.862 11.100 11.996 1.00 80.88 102 ASN A C 1
ATOM 839 O O . ASN A 1 102 ? -3.978 10.272 12.898 1.00 80.88 102 ASN A O 1
ATOM 843 N N . MET A 1 103 ? -3.980 12.413 12.210 1.00 83.56 103 MET A N 1
ATOM 844 C CA . MET A 1 103 ? -4.241 12.983 13.538 1.00 83.56 103 MET A CA 1
ATOM 845 C C . MET 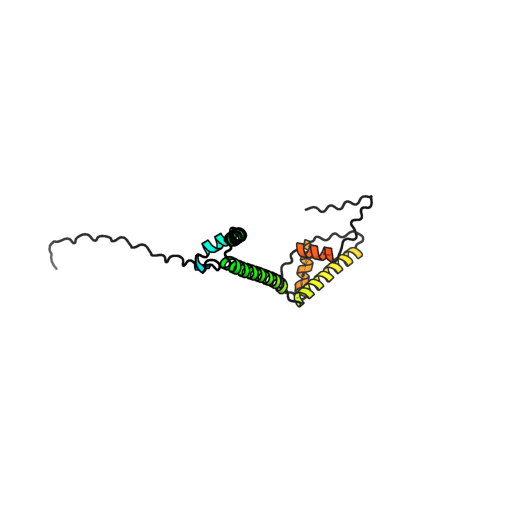A 1 103 ? -5.577 12.505 14.126 1.00 83.56 103 MET A C 1
ATOM 847 O O . MET A 1 103 ? -5.658 12.185 15.312 1.00 83.56 103 MET A O 1
ATOM 851 N N . MET A 1 104 ? -6.625 12.403 13.305 1.00 86.50 104 MET A N 1
ATOM 852 C CA . MET A 1 104 ? -7.921 11.853 13.726 1.00 86.50 104 MET A CA 1
ATOM 853 C C . MET A 1 104 ? -7.804 10.372 14.102 1.00 86.50 104 MET A C 1
ATOM 855 O O . MET A 1 104 ? -8.331 9.954 15.131 1.00 86.50 104 MET A O 1
ATOM 859 N N . LYS A 1 105 ? -7.072 9.579 13.306 1.00 85.56 105 LYS A N 1
ATOM 860 C CA . LYS A 1 105 ? -6.814 8.158 13.589 1.00 85.56 105 LYS A CA 1
ATOM 861 C C . LYS A 1 105 ? -6.043 7.946 14.887 1.00 85.56 105 LYS A C 1
ATOM 863 O O . LYS A 1 105 ? -6.321 6.973 15.588 1.00 85.56 105 LYS A O 1
ATOM 868 N N . GLU A 1 106 ? -5.085 8.815 15.188 1.00 87.62 106 GLU A N 1
ATOM 869 C CA . GLU A 1 106 ? -4.328 8.802 16.444 1.00 87.62 106 GLU A CA 1
ATOM 870 C C . GLU A 1 106 ? -5.205 9.210 17.631 1.00 87.62 106 GLU A C 1
ATOM 872 O O . GLU A 1 106 ? -5.181 8.552 18.668 1.00 87.62 106 GLU A O 1
ATOM 877 N N . THR A 1 107 ? -6.049 10.227 17.454 1.00 89.25 107 THR A N 1
ATOM 878 C CA . THR A 1 107 ? -6.969 10.699 18.497 1.00 89.25 107 THR A CA 1
ATOM 879 C C . THR A 1 107 ? -8.012 9.632 18.842 1.00 89.25 107 THR A C 1
ATOM 881 O O . THR A 1 107 ? -8.170 9.287 20.011 1.00 89.25 107 THR A O 1
ATOM 884 N N . ALA A 1 108 ? -8.649 9.021 17.837 1.00 89.56 108 ALA A N 1
ATOM 885 C CA . ALA A 1 108 ? -9.576 7.903 18.036 1.00 89.56 108 ALA A CA 1
ATOM 886 C C . ALA A 1 108 ? -8.911 6.714 18.752 1.00 89.56 108 ALA A C 1
ATOM 888 O O . ALA A 1 108 ? -9.549 6.021 19.544 1.00 89.56 108 ALA A O 1
ATOM 889 N N . LEU A 1 109 ? -7.624 6.464 18.480 1.00 89.50 109 LEU A N 1
ATOM 890 C CA . LEU A 1 109 ? -6.881 5.377 19.116 1.00 89.50 109 LEU A CA 1
ATOM 891 C C . LEU A 1 109 ? -6.621 5.699 20.588 1.00 89.50 109 LEU A C 1
ATOM 893 O O . LEU A 1 109 ? -6.825 4.837 21.439 1.00 89.50 109 LEU A O 1
ATOM 897 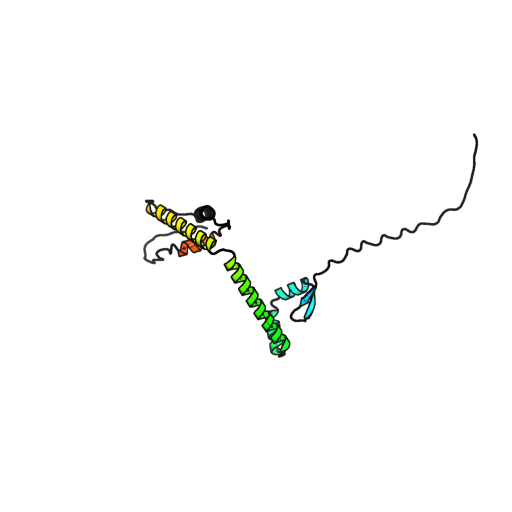N N . ALA A 1 110 ? -6.214 6.932 20.890 1.00 89.50 110 ALA A N 1
ATOM 898 C CA . ALA A 1 110 ? -5.997 7.388 22.257 1.00 89.50 110 ALA A CA 1
ATOM 899 C C . ALA A 1 110 ? -7.286 7.312 23.093 1.00 89.50 110 ALA A C 1
ATOM 901 O O . ALA A 1 110 ? -7.246 6.834 24.226 1.00 89.50 110 ALA A O 1
ATOM 902 N N . GLU A 1 111 ? -8.433 7.702 22.526 1.00 90.31 111 GLU A N 1
ATOM 903 C CA . GLU A 1 111 ? -9.740 7.563 23.184 1.00 90.31 111 GLU A CA 1
ATOM 904 C C . GLU A 1 111 ? -10.101 6.099 23.453 1.00 90.31 111 GLU A C 1
ATOM 906 O O . GLU A 1 111 ? -10.561 5.758 24.544 1.00 90.31 111 GLU A O 1
ATOM 911 N N . LEU A 1 112 ? -9.857 5.211 22.487 1.00 91.56 112 LEU A N 1
ATOM 912 C CA . LEU A 1 112 ? -10.118 3.782 22.649 1.00 91.56 112 LEU A CA 1
ATOM 913 C C . LEU A 1 112 ? -9.240 3.164 23.745 1.00 91.56 112 LEU A C 1
ATOM 915 O O . LEU A 1 112 ? -9.722 2.390 24.570 1.00 91.56 112 LEU A O 1
ATOM 919 N N . VAL A 1 113 ? -7.956 3.520 23.775 1.00 89.38 113 VAL A N 1
ATOM 920 C CA . VAL A 1 113 ? -7.018 3.079 24.813 1.00 89.38 113 VAL A CA 1
ATOM 921 C C . VAL A 1 113 ? -7.444 3.613 26.183 1.00 89.38 113 VAL A C 1
ATOM 923 O O . VAL A 1 113 ? -7.463 2.852 27.152 1.00 89.38 113 VAL A O 1
ATOM 926 N N . ALA A 1 114 ? -7.856 4.882 26.272 1.00 89.31 114 ALA A N 1
ATOM 927 C CA . ALA A 1 114 ? -8.389 5.466 27.501 1.00 89.31 114 ALA A CA 1
ATOM 928 C C . ALA A 1 114 ? -9.632 4.711 27.995 1.00 89.31 114 ALA A C 1
ATOM 930 O O . ALA A 1 114 ? -9.679 4.318 29.159 1.00 89.31 114 ALA A O 1
ATOM 931 N N . TYR A 1 115 ? -10.578 4.405 27.103 1.00 90.25 115 TYR A N 1
ATOM 932 C CA . TYR A 1 115 ? -11.767 3.612 27.424 1.00 90.25 115 TYR A CA 1
ATOM 933 C C . TYR A 1 115 ? -11.415 2.227 27.988 1.00 90.25 115 TYR A C 1
ATOM 935 O O . TYR A 1 115 ? -11.987 1.803 28.998 1.00 90.25 115 TYR A O 1
ATOM 943 N N . ILE A 1 116 ? -10.445 1.531 27.382 1.00 89.12 116 ILE A N 1
ATOM 944 C CA . ILE A 1 116 ? -9.965 0.233 27.878 1.00 89.12 116 ILE A CA 1
ATOM 945 C C . ILE A 1 116 ? -9.403 0.383 29.298 1.00 89.12 116 ILE A C 1
ATOM 947 O O . ILE A 1 116 ? -9.776 -0.383 30.189 1.00 89.12 116 ILE A O 1
ATOM 951 N N . PHE A 1 117 ? -8.539 1.375 29.532 1.00 87.38 117 PHE A N 1
ATOM 952 C CA . PHE A 1 117 ? -7.932 1.601 30.845 1.00 87.38 117 PHE A CA 1
ATOM 953 C C . PHE A 1 117 ? -8.952 1.996 31.917 1.00 87.38 117 PHE A C 1
ATOM 955 O O . PHE A 1 117 ? -8.887 1.488 33.036 1.00 87.38 117 PHE A O 1
ATOM 962 N N . GLU A 1 118 ? -9.899 2.875 31.599 1.00 88.50 118 GLU A N 1
ATOM 963 C CA . GLU A 1 118 ? -10.953 3.299 32.524 1.00 88.50 118 GLU A CA 1
ATOM 964 C C . GLU A 1 118 ? -11.867 2.135 32.901 1.00 88.50 118 GLU A C 1
ATOM 966 O O . GLU A 1 118 ? -12.175 1.933 34.075 1.00 88.50 118 GLU A O 1
ATOM 971 N N . THR A 1 119 ? -12.241 1.316 31.921 1.00 86.50 119 THR A N 1
ATOM 972 C CA . THR A 1 119 ? -13.095 0.149 32.149 1.00 86.50 119 THR A CA 1
ATOM 973 C C . THR A 1 119 ? -12.377 -0.916 32.981 1.00 86.50 119 THR A C 1
ATOM 975 O O . THR A 1 119 ? -12.977 -1.492 33.885 1.00 86.50 119 THR A O 1
ATOM 978 N N . GLN A 1 120 ? -11.081 -1.144 32.741 1.00 86.75 120 GLN A N 1
ATOM 979 C CA . GLN A 1 120 ? -10.271 -2.038 33.577 1.00 86.75 120 GLN A CA 1
ATOM 980 C C . GLN A 1 120 ? -10.091 -1.502 34.999 1.00 86.75 120 GLN A C 1
ATOM 982 O O . GLN A 1 120 ? -10.076 -2.279 35.945 1.00 86.75 120 GLN A O 1
ATOM 987 N N . ARG A 1 121 ? -9.952 -0.183 35.165 1.00 85.62 121 ARG A N 1
ATOM 988 C CA . ARG A 1 121 ? -9.788 0.449 36.480 1.00 85.62 121 ARG A CA 1
ATOM 989 C C . ARG A 1 121 ? -11.063 0.399 37.320 1.00 85.62 121 ARG A C 1
ATOM 991 O O . ARG A 1 121 ? -10.974 0.296 38.539 1.00 85.62 121 ARG A O 1
ATOM 998 N N . ASN A 1 122 ? -12.219 0.524 36.675 1.00 85.62 122 ASN A N 1
ATOM 999 C CA . ASN A 1 122 ? -13.520 0.588 37.339 1.00 85.62 122 ASN A CA 1
ATOM 1000 C C . ASN A 1 122 ? -14.158 -0.793 37.551 1.00 85.62 122 ASN A C 1
ATOM 1002 O O . ASN A 1 122 ? -15.191 -0.885 38.211 1.00 85.62 122 ASN A O 1
ATOM 1006 N N . SER A 1 123 ? -13.573 -1.852 36.990 1.00 80.88 123 SER A N 1
ATOM 1007 C CA . SER A 1 123 ? -14.032 -3.222 37.193 1.00 80.88 123 SER A CA 1
ATOM 1008 C C . SER A 1 123 ? -13.244 -3.901 38.309 1.00 80.88 123 SER A C 1
ATOM 1010 O O . SER A 1 123 ? -12.020 -3.810 38.369 1.00 80.88 123 SER A O 1
ATOM 1012 N N . GLU A 1 124 ? -13.952 -4.607 39.187 1.00 73.50 124 GLU A N 1
ATOM 1013 C CA . GLU A 1 124 ? -13.339 -5.479 40.196 1.00 73.50 124 GLU A CA 1
ATOM 1014 C C . GLU A 1 124 ? -12.803 -6.786 39.576 1.00 73.50 124 GLU A C 1
ATOM 1016 O O . GLU A 1 124 ? -11.975 -7.468 40.181 1.00 73.50 124 GLU A O 1
ATOM 1021 N N . GLU A 1 125 ? -13.225 -7.114 38.348 1.00 76.50 125 GLU A N 1
ATOM 1022 C CA . GLU A 1 125 ? -12.835 -8.312 37.605 1.00 76.50 125 GLU A CA 1
ATOM 1023 C C . GLU A 1 125 ? -11.986 -7.973 36.367 1.00 76.50 125 GLU A C 1
ATOM 1025 O O . GLU A 1 125 ? -11.996 -6.860 35.838 1.00 76.50 125 GLU A O 1
ATOM 1030 N N . SER A 1 126 ? -11.235 -8.955 35.855 1.00 74.44 126 SER A N 1
ATOM 1031 C CA . SER A 1 126 ? -10.478 -8.777 34.614 1.00 74.44 126 SER A CA 1
ATOM 1032 C C . SER A 1 126 ? -11.425 -8.690 33.411 1.00 74.44 126 SER A C 1
ATOM 1034 O O . SER A 1 126 ? -11.955 -9.708 32.963 1.00 74.44 126 SER A O 1
ATOM 1036 N N . VAL A 1 127 ? -11.608 -7.489 32.860 1.00 81.12 127 VAL A N 1
ATOM 1037 C CA . VAL A 1 127 ? -12.427 -7.265 31.658 1.00 81.12 127 VAL A CA 1
ATOM 1038 C C . VAL A 1 127 ? -11.656 -7.676 30.404 1.00 81.12 127 VAL A C 1
ATOM 1040 O O . VAL A 1 127 ? -10.565 -7.171 30.131 1.00 81.12 127 VAL A O 1
ATOM 1043 N N . VAL A 1 128 ? -12.241 -8.584 29.621 1.00 82.81 128 VAL A N 1
ATOM 1044 C CA . VAL A 1 128 ? -11.706 -9.029 28.328 1.00 82.81 128 VAL A CA 1
ATOM 1045 C C . VAL A 1 128 ? -12.459 -8.324 27.204 1.00 82.81 128 VAL A C 1
ATOM 1047 O O . VAL A 1 128 ? -13.680 -8.419 27.113 1.00 82.81 128 VAL A O 1
ATOM 1050 N N . PHE A 1 129 ? -11.724 -7.654 26.319 1.00 84.75 129 PHE A N 1
ATOM 1051 C CA . PHE A 1 129 ? -12.288 -6.993 25.143 1.00 84.75 129 PHE A CA 1
ATOM 1052 C C . PHE A 1 129 ? -12.118 -7.867 23.906 1.00 84.75 129 PHE A C 1
ATOM 1054 O O . PHE A 1 129 ? -11.011 -8.321 23.605 1.00 84.75 129 PHE A O 1
ATOM 1061 N N . ARG A 1 130 ? -13.198 -8.076 23.147 1.00 87.62 130 ARG A N 1
ATOM 1062 C CA . ARG A 1 130 ? -13.088 -8.701 21.825 1.00 87.62 130 ARG A CA 1
ATOM 1063 C C . ARG A 1 130 ? -12.577 -7.661 20.838 1.00 87.62 130 ARG A C 1
ATOM 1065 O O . ARG A 1 130 ? -13.073 -6.539 20.792 1.00 87.62 130 ARG A O 1
ATOM 1072 N N . LEU A 1 131 ? -11.625 -8.058 19.998 1.00 86.88 131 LEU A N 1
ATOM 1073 C CA . LEU A 1 131 ? -11.048 -7.167 18.989 1.00 86.88 131 LEU A CA 1
ATOM 1074 C C . LEU A 1 131 ? -12.105 -6.618 18.018 1.00 86.88 131 LEU A C 1
ATOM 1076 O O . LEU A 1 131 ? -11.981 -5.484 17.577 1.00 86.88 131 LEU A O 1
ATOM 1080 N N . ALA A 1 132 ? -13.149 -7.396 17.719 1.00 86.56 132 ALA A N 1
ATOM 1081 C CA . ALA A 1 132 ? -14.267 -6.943 16.894 1.00 86.56 132 ALA A CA 1
ATOM 1082 C C . ALA A 1 132 ? -15.033 -5.776 17.541 1.00 86.56 132 ALA A C 1
ATOM 1084 O O . ALA A 1 132 ? -15.344 -4.806 16.862 1.00 86.56 132 ALA A O 1
ATOM 1085 N N . ASP A 1 133 ? -15.274 -5.832 18.855 1.00 86.75 133 ASP A N 1
ATOM 1086 C CA . ASP A 1 133 ? -15.978 -4.761 19.571 1.00 86.75 133 ASP A CA 1
ATOM 1087 C C . ASP A 1 133 ? -15.124 -3.484 19.611 1.00 86.75 133 ASP A C 1
ATOM 1089 O O . ASP A 1 133 ? -15.625 -2.388 19.381 1.00 86.75 133 ASP A O 1
ATOM 1093 N N . LEU A 1 134 ? -13.811 -3.628 19.829 1.00 89.25 134 LEU A N 1
ATOM 1094 C CA . LEU A 1 134 ? -12.865 -2.509 19.776 1.00 89.25 134 LEU A CA 1
ATOM 1095 C C . LEU A 1 134 ? -12.742 -1.912 18.369 1.00 89.25 134 LEU A C 1
ATOM 1097 O O . LEU A 1 134 ? -12.626 -0.698 18.232 1.00 89.25 134 LEU A O 1
ATOM 1101 N N . ALA A 1 135 ? -12.778 -2.749 17.330 1.00 88.44 135 ALA A N 1
ATOM 1102 C CA . ALA A 1 135 ? -12.777 -2.297 15.944 1.00 88.44 135 ALA A CA 1
ATOM 1103 C C . ALA A 1 135 ? -14.040 -1.502 15.614 1.00 88.44 135 ALA A C 1
ATOM 1105 O O . ALA A 1 135 ? -13.922 -0.422 15.045 1.00 88.44 135 ALA A O 1
ATOM 1106 N N . ASN A 1 136 ? -15.210 -1.972 16.051 1.00 88.06 136 ASN A N 1
ATOM 1107 C CA . ASN A 1 136 ? -16.467 -1.247 15.874 1.00 88.06 136 ASN A CA 1
ATOM 1108 C C . ASN A 1 136 ? -16.436 0.105 16.596 1.00 88.06 136 ASN A C 1
ATOM 1110 O O . ASN A 1 136 ? -16.750 1.125 15.995 1.00 88.06 136 ASN A O 1
ATOM 1114 N N . LEU A 1 137 ? -15.981 0.141 17.855 1.00 88.12 137 LEU A N 1
ATOM 1115 C CA . LEU A 1 137 ? -15.837 1.397 18.599 1.00 88.12 137 LEU A CA 1
ATOM 1116 C C . LEU A 1 137 ? -14.875 2.366 17.902 1.00 88.12 137 LEU A C 1
ATOM 1118 O O . LEU A 1 137 ? -15.150 3.559 17.822 1.00 88.12 137 LEU A O 1
ATOM 1122 N N . TYR A 1 138 ? -13.759 1.869 17.371 1.00 88.31 138 TYR A N 1
ATOM 1123 C CA . TYR A 1 138 ? -12.811 2.687 16.619 1.00 88.31 138 TYR A CA 1
ATOM 1124 C C . TYR A 1 138 ? -13.424 3.226 15.316 1.00 88.31 138 TYR A C 1
ATOM 1126 O O . TYR A 1 138 ? -13.305 4.416 15.023 1.00 88.31 138 TYR A O 1
ATOM 1134 N N . GLU A 1 139 ? -14.126 2.378 14.560 1.00 87.81 139 GLU A N 1
ATOM 1135 C CA . GLU A 1 139 ? -14.843 2.757 13.338 1.00 87.81 139 GLU A CA 1
ATOM 1136 C C . GLU A 1 139 ? -15.958 3.771 13.599 1.00 87.81 139 GLU A C 1
ATOM 1138 O O . GLU A 1 139 ? -16.158 4.668 12.787 1.00 87.81 139 GLU A O 1
ATOM 1143 N N . GLU A 1 140 ? -16.649 3.688 14.735 1.00 87.19 140 GLU A N 1
ATOM 1144 C CA . GLU A 1 140 ? -17.670 4.659 15.136 1.00 87.19 140 GLU A CA 1
ATOM 1145 C C . GLU A 1 140 ? -17.077 6.017 15.533 1.00 87.19 140 GLU A C 1
ATOM 1147 O O . GLU A 1 140 ? -17.736 7.048 15.362 1.00 87.19 140 GLU A O 1
ATOM 1152 N N . ARG A 1 141 ? -15.844 6.046 16.058 1.00 86.00 141 ARG A N 1
ATOM 1153 C CA . ARG A 1 141 ? -15.170 7.280 16.503 1.00 86.00 141 ARG A CA 1
ATOM 1154 C C . ARG A 1 141 ? -14.538 8.069 15.364 1.00 86.00 141 ARG A C 1
ATOM 1156 O O . ARG A 1 141 ? -14.559 9.297 15.400 1.00 86.00 141 ARG A O 1
ATOM 1163 N N . LEU A 1 142 ? -14.033 7.406 14.325 1.00 85.69 142 LEU A N 1
ATOM 1164 C CA . LEU A 1 142 ? -13.395 8.078 13.185 1.00 85.69 142 LEU A CA 1
ATOM 1165 C C . LEU A 1 142 ? -14.299 9.129 12.487 1.00 85.69 142 LEU A C 1
ATOM 1167 O O . LEU A 1 142 ? -13.833 10.252 12.280 1.00 85.69 142 LEU A O 1
ATOM 1171 N N . PRO A 1 143 ? -15.584 8.854 12.186 1.00 84.44 143 PRO A N 1
ATOM 1172 C CA . PRO A 1 143 ? -16.500 9.831 11.593 1.00 84.44 143 PRO A CA 1
ATOM 1173 C C . PRO A 1 143 ? -16.829 10.993 12.529 1.00 84.44 143 PRO A C 1
ATOM 1175 O O . PRO A 1 143 ? -17.020 12.115 12.066 1.00 84.44 143 PRO A O 1
ATOM 1178 N N . GLN A 1 144 ? -16.878 10.747 13.844 1.00 83.56 144 GLN A N 1
ATOM 1179 C CA . GLN A 1 144 ? -17.141 11.788 14.847 1.00 83.56 144 GLN A CA 1
ATOM 1180 C C . GLN A 1 144 ? -16.017 12.830 14.889 1.00 83.56 144 GLN A C 1
ATOM 1182 O O . GLN A 1 144 ? -16.265 13.992 15.197 1.00 83.56 144 GLN A O 1
ATOM 1187 N N . LEU A 1 145 ? -14.799 12.423 14.527 1.00 81.19 145 LEU A N 1
ATOM 1188 C CA . LEU A 1 145 ? -13.623 13.287 14.431 1.00 81.19 145 LEU A CA 1
ATOM 1189 C C . LEU A 1 145 ? -13.443 13.911 13.037 1.00 81.19 145 LEU A C 1
ATOM 1191 O O . LEU A 1 145 ? -12.471 14.628 12.818 1.00 81.19 145 LEU A O 1
ATOM 1195 N N . GLY A 1 146 ? -14.372 13.672 12.103 1.00 74.56 146 GLY A N 1
ATOM 1196 C CA . GLY A 1 146 ? -14.335 14.232 10.749 1.00 74.56 146 GLY A CA 1
ATOM 1197 C C . GLY A 1 146 ? -13.539 13.408 9.734 1.00 74.56 146 GLY A C 1
ATOM 1198 O O . GLY A 1 146 ? -13.276 13.899 8.637 1.00 74.56 146 GLY A O 1
ATOM 1199 N N . SER A 1 147 ? -13.164 12.165 10.061 1.00 76.06 147 SER A N 1
ATOM 1200 C CA . SER A 1 147 ? -12.442 11.295 9.130 1.00 76.06 147 SER A CA 1
ATOM 1201 C C . SER A 1 147 ? -13.392 10.717 8.080 1.00 76.06 147 SER A C 1
ATOM 1203 O O . SER A 1 147 ? -14.467 10.203 8.404 1.00 76.06 147 SER A O 1
ATOM 1205 N N . SER A 1 148 ? -12.990 10.786 6.808 1.00 67.00 148 SER A N 1
ATOM 1206 C CA . SER A 1 148 ? -13.711 10.123 5.726 1.00 67.00 148 SER A CA 1
ATOM 1207 C C . SER A 1 148 ? -13.509 8.604 5.842 1.00 67.00 148 SER A C 1
ATOM 1209 O O . SER A 1 148 ? -12.387 8.120 5.979 1.00 67.00 148 SER A O 1
ATOM 1211 N N . PHE A 1 149 ? -14.615 7.855 5.901 1.00 62.94 149 PHE A N 1
ATOM 1212 C CA . PHE A 1 149 ? -14.628 6.427 6.234 1.00 62.94 149 PHE A CA 1
ATOM 1213 C C . PHE A 1 149 ? -13.607 5.615 5.422 1.00 62.94 149 PHE A C 1
ATOM 1215 O O . PHE A 1 149 ? -13.714 5.495 4.201 1.00 62.94 149 PHE A O 1
ATOM 1222 N N . ALA A 1 150 ? -12.689 4.958 6.127 1.00 62.09 150 ALA A N 1
ATOM 1223 C CA . ALA A 1 150 ? -11.928 3.829 5.616 1.00 62.09 150 ALA A CA 1
ATOM 1224 C C . ALA A 1 150 ? -12.204 2.635 6.530 1.00 62.09 150 ALA A C 1
ATOM 1226 O O . ALA A 1 150 ? -12.007 2.732 7.740 1.00 62.09 150 ALA A O 1
ATOM 1227 N N . GLN A 1 151 ? -12.666 1.528 5.946 1.00 66.44 151 GLN A N 1
ATOM 1228 C CA . GLN A 1 151 ? -12.854 0.256 6.641 1.00 66.44 151 GLN A CA 1
ATOM 1229 C C . GLN A 1 151 ? -11.586 -0.089 7.430 1.00 66.44 151 GLN A C 1
ATOM 1231 O O . GLN A 1 151 ? -10.485 -0.133 6.866 1.00 66.44 151 GLN A O 1
ATOM 1236 N N . VAL A 1 152 ? -11.723 -0.300 8.737 1.00 74.00 152 VAL A N 1
ATOM 1237 C CA . VAL A 1 152 ? -10.574 -0.503 9.611 1.00 74.00 152 VAL A CA 1
ATOM 1238 C C . VAL A 1 152 ? -10.142 -1.954 9.495 1.00 74.00 152 VAL A C 1
ATOM 1240 O O . VAL A 1 152 ? -10.893 -2.892 9.754 1.00 74.00 152 VAL A O 1
ATOM 1243 N N . GLN A 1 153 ? -8.883 -2.165 9.120 1.00 79.31 153 GLN A N 1
ATOM 1244 C CA . GLN A 1 153 ? -8.293 -3.494 9.201 1.00 79.31 153 GLN A CA 1
ATOM 1245 C C . GLN A 1 153 ? -8.050 -3.835 10.673 1.00 79.31 153 GLN A C 1
ATOM 1247 O O . GLN A 1 153 ? -7.172 -3.263 11.319 1.00 79.31 153 GLN A O 1
ATOM 1252 N N . SER A 1 154 ? -8.825 -4.779 11.205 1.00 77.25 154 SER A N 1
ATOM 1253 C CA . SER A 1 154 ? -8.751 -5.210 12.607 1.00 77.25 154 SER A CA 1
ATOM 1254 C C . SER A 1 154 ? -7.364 -5.728 13.007 1.00 77.25 154 SER A C 1
ATOM 1256 O O . SER A 1 154 ? -6.941 -5.523 14.143 1.00 77.25 154 SER A O 1
ATOM 1258 N N . SER A 1 155 ? -6.619 -6.332 12.073 1.00 81.44 155 SER A N 1
ATOM 1259 C CA . SER A 1 155 ? -5.213 -6.716 12.261 1.00 81.44 155 SER A CA 1
ATOM 1260 C C . SER A 1 155 ? -4.320 -5.509 12.553 1.00 81.44 155 SER A C 1
ATOM 1262 O O . SER A 1 155 ? -3.563 -5.524 13.517 1.00 81.44 155 SER A O 1
ATOM 1264 N N . LEU A 1 156 ? -4.463 -4.433 11.779 1.00 82.19 156 LEU A N 1
ATOM 1265 C CA . LEU A 1 156 ? -3.690 -3.206 11.955 1.00 82.19 156 LEU A CA 1
ATOM 1266 C C . LEU A 1 156 ? -4.060 -2.487 13.260 1.00 82.19 156 LEU A C 1
ATOM 1268 O O . LEU A 1 156 ? -3.186 -1.964 13.949 1.00 82.19 156 LEU A O 1
ATOM 1272 N N . LEU A 1 157 ? -5.348 -2.485 13.621 1.00 84.94 157 LEU A N 1
ATOM 1273 C CA . LEU A 1 157 ? -5.804 -1.935 14.898 1.00 84.94 157 LEU A CA 1
ATOM 1274 C C . LEU A 1 157 ? -5.228 -2.722 16.081 1.00 84.94 157 LEU A C 1
ATOM 1276 O O . LEU A 1 157 ? -4.757 -2.118 17.041 1.00 84.94 157 LEU A O 1
ATOM 1280 N N . LYS A 1 158 ? -5.215 -4.057 15.999 1.00 85.81 158 LYS A N 1
ATOM 1281 C CA . LYS A 1 158 ? -4.586 -4.916 17.008 1.00 85.81 158 LYS A CA 1
ATOM 1282 C C . LYS A 1 158 ? -3.111 -4.571 17.189 1.00 85.81 158 LYS A C 1
ATOM 1284 O O . LYS A 1 158 ? -2.675 -4.407 18.324 1.00 85.81 158 LYS A O 1
ATOM 1289 N N . ASP A 1 159 ? -2.358 -4.455 16.099 1.00 85.69 159 ASP A N 1
ATOM 1290 C CA . ASP A 1 159 ? -0.923 -4.165 16.166 1.00 85.69 159 ASP A CA 1
ATOM 1291 C C . ASP A 1 159 ? -0.658 -2.797 16.813 1.00 85.69 159 ASP A C 1
ATOM 1293 O O . ASP A 1 159 ? 0.198 -2.685 17.691 1.00 85.69 159 ASP A O 1
ATOM 1297 N N . LYS A 1 160 ? -1.457 -1.777 16.466 1.00 85.38 160 LYS A N 1
ATOM 1298 C CA . LYS A 1 160 ? -1.396 -0.452 17.104 1.00 85.38 160 LYS A CA 1
ATOM 1299 C C . LYS A 1 160 ? -1.742 -0.496 18.593 1.00 85.38 160 LYS A C 1
ATOM 1301 O O . LYS A 1 160 ? -1.033 0.094 19.401 1.00 85.38 160 LYS A O 1
ATOM 1306 N N . LEU A 1 161 ? -2.793 -1.221 18.977 1.00 86.12 161 LEU A N 1
ATOM 1307 C CA . LEU A 1 161 ? -3.162 -1.386 20.385 1.00 86.12 161 LEU A CA 1
ATOM 1308 C C . LEU A 1 161 ? -2.056 -2.085 21.184 1.00 86.12 161 LEU A C 1
ATOM 1310 O O . LEU A 1 161 ? -1.766 -1.677 22.302 1.00 86.12 161 LEU A O 1
ATOM 1314 N N . LEU A 1 162 ? -1.402 -3.100 20.613 1.00 84.44 162 LEU A N 1
ATOM 1315 C CA . LEU A 1 162 ? -0.274 -3.782 21.256 1.00 84.44 162 LEU A CA 1
ATOM 1316 C C . LEU A 1 162 ? 0.964 -2.885 21.398 1.00 84.44 162 LEU A C 1
ATOM 1318 O O . LEU A 1 162 ? 1.747 -3.081 22.328 1.00 84.44 162 LEU A O 1
ATOM 1322 N N . GLN A 1 163 ? 1.146 -1.915 20.498 1.00 84.62 163 GLN A N 1
ATOM 1323 C CA . GLN A 1 163 ? 2.216 -0.922 20.584 1.00 84.62 163 GLN A CA 1
ATOM 1324 C C . GLN A 1 163 ? 1.966 0.101 21.702 1.00 84.62 163 GLN A C 1
ATOM 1326 O O . GLN A 1 163 ? 2.889 0.395 22.459 1.00 84.62 163 GLN A O 1
ATOM 1331 N N . GLU A 1 164 ? 0.737 0.614 21.820 1.00 81.25 164 GLU A N 1
ATOM 1332 C CA . GLU A 1 164 ? 0.343 1.596 22.848 1.00 81.25 164 GLU A CA 1
ATOM 1333 C C . GLU A 1 164 ? 0.148 0.959 24.232 1.00 81.25 164 GLU A C 1
ATOM 1335 O O . GLU A 1 164 ? 0.381 1.579 25.270 1.00 81.25 164 GLU A O 1
ATOM 1340 N N . MET A 1 165 ? -0.236 -0.317 24.259 1.00 73.81 165 MET A N 1
ATOM 1341 C CA . MET A 1 165 ? -0.373 -1.127 25.464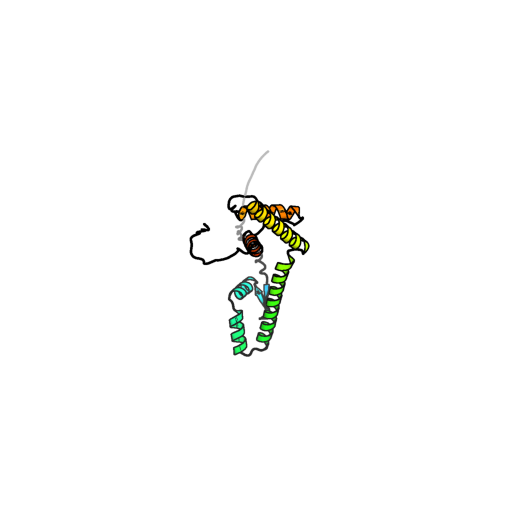 1.00 73.81 165 MET A CA 1
ATOM 1342 C C . MET A 1 165 ? 0.634 -2.280 25.430 1.00 73.81 165 MET A C 1
ATOM 1344 O O . MET A 1 165 ? 0.235 -3.448 25.341 1.00 73.81 165 MET A O 1
ATOM 1348 N N . PRO A 1 166 ? 1.949 -1.994 25.511 1.00 66.00 166 PRO A N 1
ATOM 1349 C CA . PRO A 1 166 ? 2.946 -3.043 25.548 1.00 66.00 166 PRO A CA 1
ATOM 1350 C C . PRO A 1 166 ? 2.678 -3.869 26.801 1.00 66.00 166 PRO A C 1
ATOM 1352 O O . PRO A 1 166 ? 2.808 -3.381 27.928 1.00 66.00 166 PRO A O 1
ATOM 1355 N N . ASN A 1 167 ? 2.251 -5.115 26.592 1.00 53.41 167 ASN A N 1
ATOM 1356 C CA . ASN A 1 167 ? 1.976 -6.063 27.659 1.00 53.41 167 ASN A CA 1
ATOM 1357 C C . ASN A 1 167 ? 3.115 -5.986 28.678 1.00 53.41 167 ASN A C 1
ATOM 1359 O O . ASN A 1 167 ? 4.278 -6.231 28.336 1.00 53.41 167 ASN A O 1
ATOM 1363 N N . LYS A 1 168 ? 2.806 -5.640 29.935 1.00 50.69 168 LYS A N 1
ATOM 1364 C CA . LYS A 1 168 ? 3.782 -5.749 31.018 1.00 50.69 168 LYS A CA 1
ATOM 1365 C C . LYS A 1 168 ? 4.060 -7.239 31.248 1.00 50.69 168 LYS A C 1
ATOM 1367 O O . LYS A 1 168 ? 3.479 -7.865 32.119 1.00 50.69 168 LYS A O 1
ATOM 1372 N N . LYS A 1 169 ? 5.041 -7.718 30.476 1.00 46.00 169 LYS A N 1
ATOM 1373 C CA . LYS A 1 169 ? 5.910 -8.886 30.643 1.00 46.00 169 LYS A CA 1
ATOM 1374 C C . LYS A 1 169 ? 5.331 -10.265 30.296 1.00 46.00 169 LYS A C 1
ATOM 1376 O O . LYS A 1 169 ? 4.518 -10.838 31.009 1.00 46.00 169 LYS A O 1
ATOM 1381 N N . HIS A 1 170 ? 6.012 -10.900 29.339 1.00 41.22 170 HIS A N 1
ATOM 1382 C CA . HIS A 1 170 ? 6.615 -12.209 29.588 1.00 41.22 170 HIS A CA 1
ATOM 1383 C C . HIS A 1 170 ? 7.427 -12.147 30.897 1.00 41.22 170 HIS A C 1
ATOM 1385 O O . HIS A 1 170 ? 8.594 -11.763 30.893 1.00 41.22 170 HIS A O 1
ATOM 1391 N N . THR A 1 171 ? 6.833 -12.485 32.039 1.00 34.94 171 THR A N 1
ATOM 1392 C CA . THR A 1 171 ? 7.614 -12.951 33.189 1.00 34.94 171 THR A CA 1
ATOM 1393 C C . THR A 1 171 ? 7.540 -14.461 33.221 1.00 34.94 171 THR A C 1
ATOM 1395 O O . THR A 1 171 ? 6.540 -15.035 33.645 1.00 34.94 171 THR A O 1
ATOM 1398 N N . VAL A 1 172 ? 8.629 -15.109 32.814 1.00 42.12 172 VAL A N 1
ATOM 1399 C CA . VAL A 1 172 ? 8.955 -16.428 33.349 1.00 42.12 172 VAL A CA 1
ATOM 1400 C C . VAL A 1 172 ? 9.248 -16.213 34.832 1.00 42.12 172 VAL A C 1
ATOM 1402 O O . VAL A 1 172 ? 10.333 -15.788 35.212 1.00 42.12 172 VAL A O 1
ATOM 1405 N N . SER A 1 173 ? 8.248 -16.445 35.671 1.00 33.84 173 SER A N 1
ATOM 1406 C CA . SER A 1 173 ? 8.459 -16.804 37.064 1.00 33.84 173 SER A CA 1
ATOM 1407 C C . SER A 1 173 ? 7.485 -17.922 37.382 1.00 33.84 173 SER A C 1
ATOM 1409 O O . SER A 1 173 ? 6.288 -17.832 37.111 1.00 33.84 173 SER A O 1
ATOM 1411 N N . HIS A 1 174 ? 8.035 -19.027 37.864 1.00 43.91 174 HIS A N 1
ATOM 1412 C CA . HIS A 1 174 ? 7.315 -20.243 38.186 1.00 43.91 174 HIS A CA 1
ATOM 1413 C C . HIS A 1 174 ? 6.212 -19.976 39.221 1.00 43.91 174 HIS A C 1
ATOM 1415 O O . HIS A 1 174 ? 6.471 -19.999 40.419 1.00 43.91 174 HIS A O 1
ATOM 1421 N N . LYS A 1 175 ? 4.977 -19.771 38.758 1.00 39.72 175 LYS A N 1
ATOM 1422 C CA . LYS A 1 175 ? 3.755 -20.419 39.260 1.00 39.72 175 LYS A CA 1
ATOM 1423 C C . LYS A 1 175 ? 2.553 -19.948 38.442 1.00 39.72 175 LYS A C 1
ATOM 1425 O O . LYS A 1 175 ? 2.144 -18.801 38.519 1.00 39.72 175 LYS A O 1
ATOM 1430 N N . THR A 1 176 ? 2.038 -20.891 37.659 1.00 50.34 176 THR A N 1
ATOM 1431 C CA . THR A 1 176 ? 0.654 -21.042 37.198 1.00 50.34 176 THR A CA 1
ATOM 1432 C C . THR A 1 176 ? -0.159 -19.761 36.984 1.00 50.34 176 THR A C 1
ATOM 1434 O O . THR A 1 176 ? -0.878 -19.327 37.875 1.00 50.34 176 THR A O 1
ATOM 1437 N N . GLN A 1 177 ? -0.194 -19.273 35.744 1.00 38.00 177 GLN A N 1
ATOM 1438 C CA . GLN A 1 177 ? -1.417 -18.677 35.208 1.00 38.00 177 GLN A CA 1
ATOM 1439 C C . GLN A 1 177 ? -1.468 -18.919 33.700 1.00 38.00 177 GLN A C 1
ATOM 1441 O O . GLN A 1 177 ? -0.626 -18.461 32.932 1.00 38.00 177 GLN A O 1
ATOM 1446 N N . ARG A 1 178 ? -2.408 -19.778 33.309 1.00 37.56 178 ARG A N 1
ATOM 1447 C CA . ARG A 1 178 ? -2.657 -20.206 31.937 1.00 37.56 178 ARG A CA 1
ATOM 1448 C C . ARG A 1 178 ? -3.675 -19.229 31.353 1.00 37.56 178 ARG A C 1
ATOM 1450 O O . ARG A 1 178 ? -4.810 -19.224 31.811 1.00 37.56 178 ARG A O 1
ATOM 1457 N N . CYS A 1 179 ? -3.275 -18.447 30.358 1.00 31.17 179 CYS A N 1
ATOM 1458 C CA . CYS A 1 179 ? -4.205 -17.733 29.487 1.00 31.17 179 CYS A CA 1
ATOM 1459 C C . CYS A 1 179 ? -4.125 -18.389 28.109 1.00 31.17 179 CYS A C 1
ATOM 1461 O O . CYS A 1 179 ? -3.090 -18.318 27.446 1.00 31.17 179 CYS A O 1
ATOM 1463 N N . THR A 1 180 ? -5.184 -19.090 27.720 1.00 37.72 180 THR A N 1
ATOM 1464 C CA . THR A 1 180 ? -5.371 -19.621 26.369 1.00 37.72 180 THR A CA 1
ATOM 1465 C C . THR A 1 180 ? -6.088 -18.573 25.526 1.00 37.72 180 THR A C 1
ATOM 1467 O O . THR A 1 180 ? -7.083 -17.995 25.954 1.00 37.72 180 THR A O 1
ATOM 1470 N N . PHE A 1 1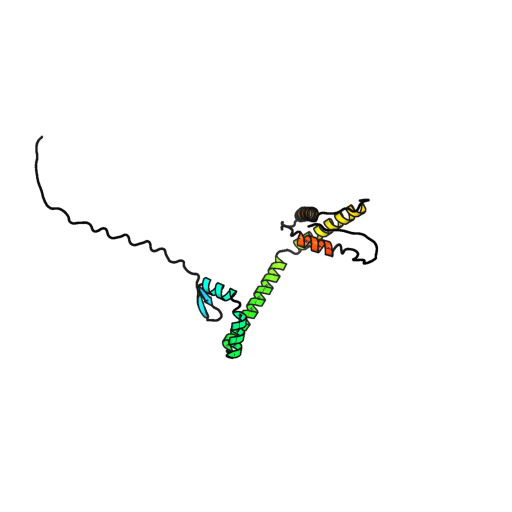81 ? -5.544 -18.314 24.341 1.00 31.56 181 PHE A N 1
ATOM 1471 C CA . PHE A 1 181 ? -6.251 -17.672 23.239 1.00 31.56 181 PHE A CA 1
ATOM 1472 C C . PHE A 1 181 ? -6.825 -18.809 22.393 1.00 31.56 181 PHE A C 1
ATOM 1474 O O . PHE A 1 181 ? -6.041 -19.609 21.885 1.00 31.56 181 PHE A O 1
ATOM 1481 N N . ASP A 1 182 ? -8.147 -18.894 22.266 1.00 34.03 182 ASP A N 1
ATOM 1482 C CA . ASP A 1 182 ? -8.783 -19.809 21.315 1.00 34.03 182 ASP A CA 1
ATOM 1483 C C . ASP A 1 182 ? -9.104 -19.068 20.009 1.00 34.03 182 ASP A C 1
ATOM 1485 O O . ASP A 1 182 ? -9.506 -17.900 20.021 1.00 34.03 182 ASP A O 1
ATOM 1489 N N . VAL A 1 183 ? -8.827 -19.764 18.901 1.00 34.59 183 VAL A N 1
ATOM 1490 C CA . VAL A 1 183 ? -9.079 -19.386 17.498 1.00 34.59 183 VAL A CA 1
ATOM 1491 C C . VAL A 1 183 ? -10.522 -19.693 17.126 1.00 34.59 183 VAL A C 1
ATOM 1493 O O . VAL A 1 183 ? -11.005 -20.772 17.536 1.00 34.59 183 VAL A O 1
#

Radius of gyration: 37.13 Å; chains: 1; bounding box: 98×37×115 Å

Organism: Mytilus coruscus (NCBI:txid42192)

Secondary structure (DSSP, 8-state):
----------PPP-----------PPPP---EEE-TTT--EEEHHHHHHHHHTTHHHHHHHHHHHTT-HHHHHHHHHHHHHHHHHHHHHHHHHHTTS-HHHHHHHHHHHHHHHHHHHHHHHH-SS-PPPPHHHHHHHHHHHHHHTTPPP----HHHHHHHHHHHS--S-----SS----PPP-

Foldseek 3Di:
DDDDDDDDDDDDDDDDDDDDDDDPDPDPPFDWDQDLQVRDTDGPVVVVVVVPPPCLVVQVVVCVVVVVPVNVVSSVVVVVVVVVVVVVVVVCVVPPADPLLVVQLVVLLVVLLVVQVVVCVPDPDHDDDDLVVSQVSSQVSSVVSVHDDDRDDSVVSVVVSCVVCVPPDPDPDDDDDDDDDDD

Sequence (183 aa):
MPSGSSSECKSPKRFRITPRLKDQQPDPVENVHQCFIWDKESPLSALREAMTMKLNQRLVDCATELQDKQLMAKITVYREREREREREREQRGRNSCTQEENMMKETALAELVAYIFETQRNSEESVVFRLADLANLYEERLPQLGSSFAQVQSSLLKDKLLQEMPNKKHTVSHKTQRCTFDV